Protein AF-A0A2J7ZFK3-F1 (afdb_monomer_lite)

Structure (mmCIF, N/CA/C/O backbone):
data_AF-A0A2J7ZFK3-F1
#
_entry.id   AF-A0A2J7ZFK3-F1
#
loop_
_atom_site.group_PDB
_atom_site.id
_atom_site.type_symbol
_atom_site.label_atom_id
_atom_site.label_alt_id
_atom_site.label_comp_id
_atom_site.label_asym_id
_atom_site.label_entity_id
_atom_site.label_seq_id
_atom_site.pdbx_PDB_ins_code
_atom_site.Cartn_x
_atom_site.Cartn_y
_atom_site.Cartn_z
_atom_site.occupancy
_atom_site.B_iso_or_equiv
_atom_site.auth_seq_id
_atom_site.auth_comp_id
_atom_site.auth_asym_id
_atom_site.auth_atom_id
_atom_site.pdbx_PDB_model_num
ATOM 1 N N . ALA A 1 1 ? 24.613 8.214 3.678 1.00 54.66 1 ALA A N 1
ATOM 2 C CA . ALA A 1 1 ? 24.018 8.006 2.341 1.00 54.66 1 ALA A CA 1
ATOM 3 C C . ALA A 1 1 ? 22.711 8.788 2.274 1.00 54.66 1 ALA A C 1
ATOM 5 O O . ALA A 1 1 ? 22.042 8.866 3.298 1.00 54.66 1 ALA A O 1
ATOM 6 N N . ALA A 1 2 ? 22.372 9.408 1.140 1.00 61.94 2 ALA A N 1
ATOM 7 C CA . ALA A 1 2 ? 21.058 10.037 0.980 1.00 61.94 2 ALA A CA 1
ATOM 8 C C . ALA A 1 2 ? 19.953 8.964 1.069 1.00 61.94 2 ALA A C 1
ATOM 10 O O . ALA A 1 2 ? 20.206 7.825 0.661 1.00 61.94 2 ALA A O 1
ATOM 11 N N . PRO A 1 3 ? 18.764 9.282 1.611 1.00 72.81 3 PRO A N 1
ATOM 12 C CA . PRO A 1 3 ? 17.659 8.335 1.620 1.00 72.81 3 PRO A CA 1
ATOM 13 C C . PRO A 1 3 ? 17.292 7.951 0.176 1.00 72.81 3 PRO A C 1
ATOM 15 O O . PRO A 1 3 ? 17.347 8.810 -0.711 1.00 72.81 3 PRO A O 1
ATOM 18 N N . PRO A 1 4 ? 16.939 6.680 -0.079 1.00 77.12 4 PRO A N 1
ATOM 19 C CA . PRO A 1 4 ? 16.502 6.247 -1.400 1.00 77.12 4 PRO A CA 1
ATOM 20 C C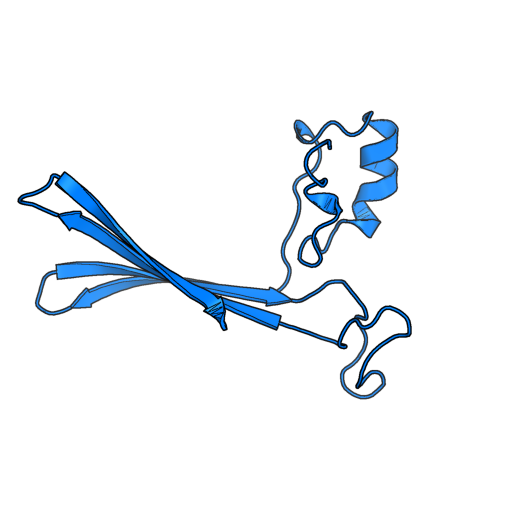 . PRO A 1 4 ? 15.275 7.049 -1.838 1.00 77.12 4 PRO A C 1
ATOM 22 O O . PRO A 1 4 ? 14.424 7.417 -1.022 1.00 77.12 4 PRO A O 1
ATOM 25 N N . SER A 1 5 ? 15.180 7.335 -3.135 1.00 85.31 5 SER A N 1
ATOM 26 C CA . SER A 1 5 ? 14.047 8.076 -3.677 1.00 85.31 5 SER A CA 1
ATOM 27 C C . SER A 1 5 ? 12.766 7.264 -3.507 1.00 85.31 5 SER A C 1
ATOM 29 O O . SER A 1 5 ? 12.756 6.051 -3.718 1.00 85.31 5 SER A O 1
ATOM 31 N N . LEU A 1 6 ? 11.635 7.929 -3.243 1.00 86.06 6 LEU A N 1
ATOM 32 C CA . LEU A 1 6 ? 10.312 7.285 -3.304 1.00 86.06 6 LEU A CA 1
ATOM 33 C C . LEU A 1 6 ? 10.079 6.591 -4.659 1.00 86.06 6 LEU A C 1
ATOM 35 O O . LEU A 1 6 ? 9.349 5.607 -4.754 1.00 86.06 6 LEU A O 1
ATOM 39 N N . TYR A 1 7 ? 10.727 7.081 -5.716 1.00 90.88 7 TYR A N 1
ATOM 40 C CA . TYR A 1 7 ? 10.643 6.522 -7.062 1.00 90.88 7 TYR A CA 1
ATOM 41 C C . TYR A 1 7 ? 11.560 5.316 -7.308 1.00 90.88 7 TYR A C 1
ATOM 43 O O . TYR A 1 7 ? 11.398 4.647 -8.332 1.00 90.88 7 TYR A O 1
ATOM 51 N N . ASP A 1 8 ? 12.460 4.999 -6.374 1.00 90.25 8 ASP A N 1
ATOM 52 C CA . ASP A 1 8 ? 13.282 3.785 -6.422 1.00 90.25 8 ASP A CA 1
ATOM 53 C C . ASP A 1 8 ? 12.493 2.561 -5.945 1.00 90.25 8 ASP A C 1
ATOM 55 O O . ASP A 1 8 ? 12.769 1.446 -6.387 1.00 90.25 8 ASP A O 1
ATOM 59 N N . SER A 1 9 ? 11.445 2.769 -5.136 1.00 92.19 9 SER A N 1
ATOM 60 C CA . SER A 1 9 ? 10.561 1.704 -4.656 1.00 92.19 9 SER A CA 1
ATOM 61 C C . SER A 1 9 ? 10.001 0.852 -5.798 1.00 92.19 9 SER A C 1
ATOM 63 O O . SER A 1 9 ? 9.567 1.346 -6.848 1.00 92.19 9 SER A O 1
ATOM 65 N N . MET A 1 10 ? 9.960 -0.460 -5.566 1.00 92.69 10 MET A N 1
ATOM 66 C CA . MET A 1 10 ? 9.341 -1.423 -6.473 1.00 92.69 10 MET A CA 1
ATOM 67 C C . MET A 1 10 ? 7.823 -1.257 -6.576 1.00 92.69 10 MET A C 1
ATOM 69 O O . MET A 1 10 ? 7.239 -1.701 -7.559 1.00 92.69 10 MET A O 1
ATOM 73 N N . PHE A 1 11 ? 7.186 -0.574 -5.622 1.00 94.94 11 PHE A N 1
ATOM 74 C CA . PHE A 1 11 ? 5.739 -0.349 -5.616 1.00 94.94 11 PHE A CA 1
ATOM 75 C C . PHE A 1 11 ? 5.314 0.971 -6.274 1.00 94.94 11 PHE A C 1
ATOM 77 O O . PHE A 1 11 ? 4.121 1.183 -6.481 1.00 94.94 11 PHE A O 1
ATOM 84 N N . THR A 1 12 ? 6.257 1.837 -6.668 1.00 95.44 12 THR A N 1
ATOM 85 C CA . THR A 1 12 ? 5.953 3.098 -7.368 1.00 95.44 12 THR A CA 1
ATOM 86 C C . THR A 1 12 ? 5.672 2.842 -8.848 1.00 95.44 12 THR A C 1
ATOM 88 O O . THR A 1 12 ? 6.530 2.993 -9.719 1.00 95.44 12 THR A O 1
ATOM 91 N N . TRP A 1 13 ? 4.449 2.420 -9.147 1.00 95.25 13 TRP A N 1
ATOM 92 C CA . TRP A 1 13 ? 4.005 1.956 -10.459 1.00 95.25 13 TRP A CA 1
ATOM 93 C C . TRP A 1 13 ? 4.244 2.978 -11.579 1.00 95.25 13 TRP A C 1
ATOM 95 O O . TRP A 1 13 ? 4.739 2.630 -12.651 1.00 95.25 13 TRP A O 1
ATOM 105 N N . ASN A 1 14 ? 3.983 4.260 -11.318 1.00 94.69 14 ASN A N 1
ATOM 106 C CA . ASN A 1 14 ? 4.164 5.335 -12.294 1.00 94.69 14 ASN A CA 1
ATOM 107 C C . ASN A 1 14 ? 5.616 5.847 -12.406 1.00 94.69 14 ASN A C 1
ATOM 109 O O . ASN A 1 14 ? 5.843 6.852 -13.082 1.00 94.69 14 ASN A O 1
ATOM 113 N N . ALA A 1 15 ? 6.608 5.185 -11.791 1.00 94.19 15 ALA A N 1
ATOM 114 C CA . ALA A 1 15 ? 7.995 5.659 -11.772 1.00 94.19 15 ALA A CA 1
ATOM 115 C C . ALA A 1 15 ? 8.599 5.859 -13.169 1.00 94.19 15 ALA A C 1
ATOM 117 O O . ALA A 1 15 ? 9.346 6.818 -13.372 1.00 94.19 15 ALA A O 1
ATOM 118 N N . PHE A 1 16 ? 8.274 4.995 -14.132 1.00 93.44 16 PHE A N 1
ATOM 119 C CA . PHE A 1 16 ? 8.726 5.156 -15.517 1.00 93.44 16 PHE A CA 1
ATOM 120 C C . PHE A 1 16 ? 8.009 6.323 -16.209 1.00 93.44 16 PHE A C 1
ATOM 122 O O . PHE A 1 16 ? 8.657 7.204 -16.767 1.00 93.44 16 PHE A O 1
ATOM 129 N N . LEU A 1 17 ? 6.677 6.370 -16.098 1.00 93.88 17 LEU A N 1
ATOM 130 C CA . LEU A 1 17 ? 5.832 7.363 -16.769 1.00 93.88 17 LEU A CA 1
ATOM 131 C C . LEU A 1 17 ? 6.148 8.795 -16.327 1.00 93.88 17 LEU A C 1
ATOM 133 O O . LEU A 1 17 ? 6.191 9.703 -17.150 1.00 93.88 17 LEU A O 1
ATOM 137 N N . THR A 1 18 ? 6.417 9.004 -15.037 1.00 94.44 18 THR A N 1
ATOM 138 C CA . THR A 1 18 ? 6.719 10.340 -14.509 1.00 94.44 18 THR A CA 1
ATOM 139 C C . THR A 1 18 ? 8.203 10.710 -14.608 1.00 94.44 18 THR A C 1
ATOM 141 O O . THR A 1 18 ? 8.568 11.820 -14.236 1.00 94.44 18 THR A O 1
ATOM 144 N N . ALA A 1 19 ? 9.082 9.850 -15.144 1.00 93.88 19 ALA A N 1
ATOM 145 C CA . ALA A 1 19 ? 10.522 10.127 -15.208 1.00 93.88 19 ALA A CA 1
ATOM 146 C C . ALA A 1 19 ? 10.902 11.386 -16.021 1.00 93.88 19 ALA A C 1
ATOM 148 O O . ALA A 1 19 ? 11.750 12.145 -15.545 1.00 93.88 19 ALA A O 1
ATOM 149 N N . PRO A 1 20 ? 10.317 11.668 -17.205 1.00 95.06 20 PRO A N 1
ATOM 150 C CA . PRO A 1 20 ? 10.596 12.912 -17.929 1.00 95.06 20 PRO A CA 1
ATOM 151 C C . PRO A 1 20 ? 10.147 14.150 -17.147 1.00 95.06 20 PRO A C 1
ATOM 153 O O . PRO A 1 20 ? 10.910 15.103 -17.022 1.00 95.06 20 PRO A O 1
ATOM 156 N N . LEU A 1 21 ? 8.951 14.095 -16.552 1.00 93.44 21 LEU A N 1
ATOM 157 C CA . LEU A 1 21 ? 8.391 15.183 -15.751 1.00 93.44 21 LEU A CA 1
ATOM 158 C C . LEU A 1 21 ? 9.239 15.461 -14.504 1.00 93.44 21 LEU A C 1
ATOM 160 O O . LEU A 1 21 ? 9.586 16.606 -14.237 1.00 93.44 21 LEU A O 1
ATOM 164 N N . ARG A 1 22 ? 9.652 14.417 -13.775 1.00 93.38 22 ARG A N 1
ATOM 165 C CA . ARG A 1 22 ? 10.542 14.564 -12.615 1.00 93.38 22 ARG A CA 1
ATOM 166 C C . ARG A 1 22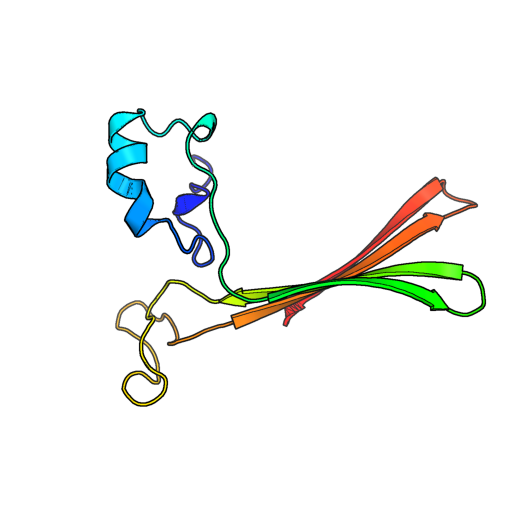 ? 11.874 15.197 -13.000 1.00 93.38 22 ARG A C 1
ATOM 168 O O . ARG A 1 22 ? 12.349 16.053 -12.267 1.00 93.38 22 ARG A O 1
ATOM 175 N N . ARG A 1 23 ? 12.461 14.817 -14.141 1.00 93.12 23 ARG A N 1
ATOM 176 C CA . ARG A 1 23 ? 13.701 15.440 -14.635 1.00 93.12 23 ARG A CA 1
ATOM 177 C C . ARG A 1 23 ? 13.500 16.919 -14.962 1.00 93.12 23 ARG A C 1
ATOM 179 O O . ARG A 1 23 ? 14.301 17.735 -14.524 1.00 93.12 23 ARG A O 1
ATOM 186 N N . ALA A 1 24 ? 12.420 17.261 -15.665 1.00 94.69 24 ALA A N 1
ATOM 187 C CA . ALA A 1 24 ? 12.101 18.646 -16.015 1.00 94.69 24 ALA A CA 1
ATOM 188 C C . ALA A 1 24 ? 11.849 19.533 -14.781 1.00 94.69 24 ALA A C 1
ATOM 190 O O . ALA A 1 24 ? 12.164 20.716 -14.796 1.00 94.69 24 ALA A O 1
ATOM 191 N N . LEU A 1 25 ? 11.321 18.954 -13.700 1.00 92.62 25 LEU A N 1
ATOM 192 C CA . LEU A 1 25 ? 10.999 19.655 -12.453 1.00 92.62 25 LEU A CA 1
ATOM 193 C C . LEU A 1 25 ? 12.104 19.556 -11.386 1.00 92.62 25 LEU A C 1
ATOM 195 O O . LEU A 1 25 ? 11.837 19.771 -10.202 1.00 92.62 25 LEU A O 1
ATOM 199 N N . GLY A 1 26 ? 13.331 19.184 -11.770 1.00 89.25 26 GLY A N 1
ATOM 200 C CA . GLY A 1 26 ? 14.476 19.110 -10.853 1.00 89.25 26 GLY A CA 1
ATOM 201 C C . GLY A 1 26 ? 14.323 18.073 -9.734 1.00 89.25 26 GLY A C 1
ATOM 202 O O . GLY A 1 26 ? 14.891 18.227 -8.660 1.00 89.25 26 GLY A O 1
ATOM 203 N N . GLY A 1 27 ? 13.510 17.038 -9.949 1.00 84.62 27 GLY A N 1
ATOM 204 C CA . GLY A 1 27 ? 13.227 16.002 -8.958 1.00 84.62 27 GLY A CA 1
ATOM 205 C C . GLY A 1 27 ? 12.298 16.445 -7.828 1.00 84.62 27 GLY A C 1
ATOM 206 O O . GLY A 1 27 ? 12.164 15.710 -6.853 1.00 84.62 27 GLY A O 1
ATOM 207 N N . ASN A 1 28 ? 11.643 17.607 -7.937 1.00 85.06 28 ASN A N 1
ATOM 208 C CA . ASN A 1 28 ? 10.773 18.119 -6.882 1.00 85.06 28 ASN A CA 1
ATOM 209 C C . ASN A 1 28 ? 9.545 17.199 -6.673 1.00 85.06 28 ASN A C 1
ATOM 211 O O . ASN A 1 28 ? 8.681 17.112 -7.556 1.00 85.06 28 ASN A O 1
ATOM 215 N N . PRO A 1 29 ? 9.420 16.534 -5.507 1.00 82.38 29 PRO A N 1
ATOM 216 C CA . PRO A 1 29 ? 8.354 15.565 -5.263 1.00 82.38 29 PRO A CA 1
ATOM 217 C C . PRO A 1 29 ? 6.971 16.218 -5.140 1.00 82.38 29 PRO A C 1
ATOM 219 O O . PRO A 1 29 ? 5.967 15.533 -5.291 1.00 82.38 29 PRO A O 1
ATOM 222 N N . ARG A 1 30 ? 6.883 17.542 -4.940 1.00 88.31 30 ARG A N 1
ATOM 223 C CA . ARG A 1 30 ? 5.609 18.271 -4.808 1.00 88.31 30 ARG A CA 1
ATOM 224 C C . ARG A 1 30 ? 4.704 18.136 -6.034 1.00 88.31 30 ARG A C 1
ATOM 226 O O . ARG A 1 30 ? 3.488 18.225 -5.911 1.00 88.31 30 ARG A O 1
ATOM 233 N N . TRP A 1 31 ? 5.298 17.936 -7.206 1.00 89.56 31 TRP A N 1
ATOM 234 C CA . TRP A 1 31 ? 4.585 17.901 -8.484 1.00 89.56 31 TRP A CA 1
ATOM 235 C C . TRP A 1 31 ? 4.308 16.494 -9.000 1.00 89.56 31 TR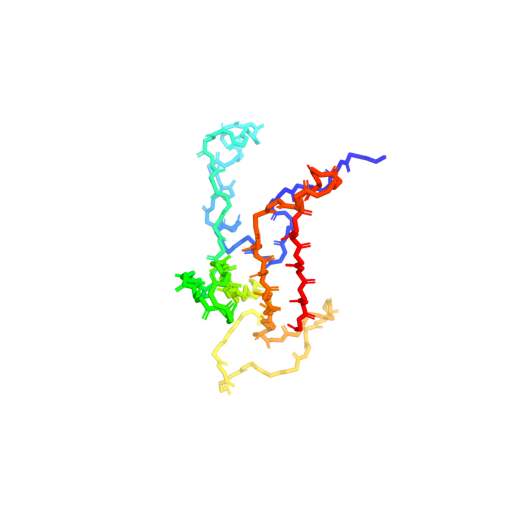P A C 1
ATOM 237 O O . TRP A 1 31 ? 3.655 16.331 -10.028 1.00 89.56 31 TRP A O 1
ATOM 247 N N . THR A 1 32 ? 4.836 15.468 -8.333 1.00 91.44 32 THR A N 1
ATOM 248 C CA . THR A 1 32 ? 4.702 14.088 -8.793 1.00 91.44 32 THR A CA 1
ATOM 249 C C . THR A 1 32 ? 4.346 13.193 -7.619 1.00 91.44 32 THR A C 1
ATOM 251 O O . THR A 1 32 ? 5.123 13.046 -6.678 1.00 91.44 32 THR A O 1
ATOM 254 N N . VAL A 1 33 ? 3.176 12.563 -7.692 1.00 93.44 33 VAL A N 1
ATOM 255 C CA . VAL A 1 33 ? 2.698 11.640 -6.660 1.00 93.44 33 VAL A CA 1
ATOM 256 C C . VAL A 1 33 ? 3.065 10.206 -7.061 1.00 93.44 33 VAL A C 1
ATOM 258 O O . VAL A 1 33 ? 2.692 9.783 -8.163 1.00 93.44 33 VAL A O 1
ATOM 261 N N . PRO A 1 34 ? 3.793 9.446 -6.221 1.00 93.88 34 PRO A N 1
ATOM 262 C CA . PRO A 1 34 ? 4.035 8.032 -6.471 1.00 93.88 34 PRO A CA 1
ATOM 263 C C . PRO A 1 34 ? 2.717 7.262 -6.355 1.00 93.88 34 PRO A C 1
ATOM 265 O O . PRO A 1 34 ? 1.996 7.390 -5.369 1.00 93.88 34 PRO A O 1
ATOM 268 N N . LEU A 1 35 ? 2.394 6.470 -7.375 1.00 95.38 35 LEU A N 1
ATOM 269 C CA . LEU A 1 35 ? 1.177 5.660 -7.400 1.00 95.38 35 LEU A CA 1
ATOM 270 C C . LEU A 1 35 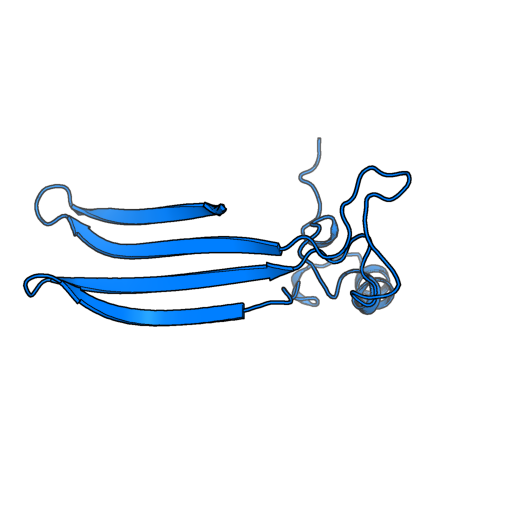? 1.507 4.197 -7.141 1.00 95.38 35 LEU A C 1
ATOM 272 O O . LEU A 1 35 ? 2.458 3.667 -7.711 1.00 95.38 35 LEU A O 1
ATOM 276 N N . VAL A 1 36 ? 0.675 3.544 -6.339 1.00 95.62 36 VAL A N 1
ATOM 277 C CA . VAL A 1 36 ? 0.707 2.099 -6.117 1.00 95.62 36 VAL A CA 1
ATOM 278 C C . VAL A 1 36 ? -0.353 1.448 -6.995 1.00 95.62 36 VAL A C 1
ATOM 280 O O . VAL A 1 36 ? -1.476 1.936 -7.091 1.00 95.62 36 VAL A O 1
ATOM 283 N N . HIS A 1 37 ? -0.004 0.331 -7.628 1.00 94.88 37 HIS A N 1
ATOM 284 C CA . HIS A 1 37 ? -0.957 -0.507 -8.350 1.00 94.88 37 HIS A CA 1
ATOM 285 C C . HIS A 1 37 ? -1.257 -1.762 -7.532 1.00 94.88 37 HIS A C 1
ATOM 287 O O . HIS A 1 37 ? -0.332 -2.433 -7.082 1.00 94.88 37 HIS A O 1
ATOM 293 N N . GLY A 1 38 ? -2.534 -2.095 -7.364 1.00 95.06 38 GLY A N 1
ATOM 294 C CA . GLY A 1 38 ? -2.967 -3.277 -6.630 1.00 95.06 38 GLY A CA 1
ATOM 295 C C . GLY A 1 38 ? -4.373 -3.089 -6.078 1.00 95.06 38 GLY A C 1
ATOM 296 O O . GLY A 1 38 ? -5.292 -2.831 -6.851 1.00 95.06 38 GLY A O 1
ATOM 297 N N . PHE A 1 39 ? -4.537 -3.217 -4.766 1.00 97.44 39 PHE A N 1
ATOM 298 C CA . PHE A 1 39 ? -5.829 -3.159 -4.089 1.00 97.44 39 PHE A CA 1
ATOM 299 C C . PHE A 1 39 ? -5.760 -2.290 -2.833 1.00 97.44 39 PHE A C 1
ATOM 301 O O . PHE A 1 39 ? -4.727 -2.232 -2.166 1.00 97.44 39 PHE A O 1
ATOM 308 N N . TRP A 1 40 ? -6.872 -1.639 -2.507 1.00 97.88 40 TRP A N 1
ATOM 309 C CA . TRP A 1 40 ? -7.069 -0.947 -1.243 1.00 97.88 40 TRP A CA 1
ATOM 310 C C . TRP A 1 40 ? -8.535 -1.057 -0.846 1.00 97.88 40 TRP A C 1
ATOM 312 O O . TRP A 1 40 ? -9.422 -0.741 -1.639 1.00 97.88 40 TRP A O 1
ATOM 322 N N . GLU A 1 41 ? -8.777 -1.463 0.392 1.00 98.25 41 GLU A N 1
ATOM 323 C CA . GLU A 1 41 ? -10.093 -1.387 1.003 1.0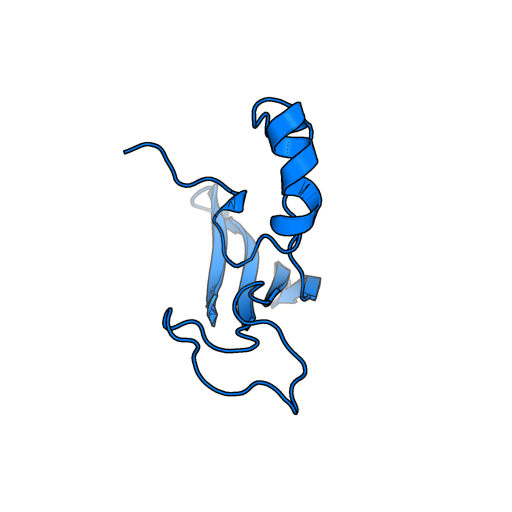0 98.25 41 GLU A CA 1
ATOM 324 C C . GLU A 1 41 ? -9.955 -1.129 2.496 1.00 98.25 41 GLU A C 1
ATOM 326 O O . GLU A 1 41 ? -9.071 -1.665 3.162 1.00 98.25 41 GLU A O 1
ATOM 331 N N . GLN A 1 42 ? -10.865 -0.320 3.025 1.00 98.25 42 GLN A N 1
ATOM 332 C CA . GLN A 1 42 ? -10.959 -0.050 4.446 1.00 98.25 42 GLN A CA 1
ATOM 333 C C . GLN A 1 42 ? -12.396 -0.257 4.910 1.00 98.25 42 GLN A C 1
ATOM 335 O O . GLN A 1 42 ? -13.342 0.267 4.318 1.00 98.25 42 GLN A O 1
ATOM 340 N N . ARG A 1 43 ? -12.565 -1.016 5.991 1.00 98.12 43 ARG A N 1
ATOM 341 C CA . ARG A 1 43 ? -13.867 -1.316 6.585 1.00 98.12 43 ARG A CA 1
ATOM 342 C C . ARG A 1 43 ? -13.848 -1.042 8.074 1.00 98.12 43 ARG A C 1
ATOM 344 O O . ARG A 1 43 ? -12.942 -1.456 8.792 1.00 98.12 43 ARG A O 1
ATOM 351 N N . ARG A 1 44 ? -14.894 -0.365 8.544 1.00 97.44 44 ARG A N 1
ATOM 352 C CA . ARG A 1 44 ? -15.150 -0.202 9.972 1.00 97.44 44 ARG A CA 1
ATOM 353 C C . ARG A 1 44 ? -15.929 -1.410 10.470 1.00 97.44 44 ARG A C 1
ATOM 355 O O . ARG A 1 44 ? -16.971 -1.747 9.913 1.00 97.44 44 ARG A O 1
ATOM 362 N N . LEU A 1 45 ? -15.419 -2.039 11.514 1.00 95.88 45 LEU A N 1
ATOM 363 C CA . LEU A 1 45 ? -15.983 -3.220 12.146 1.00 95.88 45 LEU A CA 1
ATOM 364 C C . LEU A 1 45 ? -16.256 -2.916 13.622 1.00 95.88 45 LEU A C 1
ATOM 366 O O . LEU A 1 45 ? -15.728 -1.957 14.184 1.00 95.88 45 LEU A O 1
ATOM 370 N N . SER A 1 46 ? -17.087 -3.738 14.252 1.00 95.00 46 SER A N 1
ATOM 371 C CA . SER A 1 46 ? -17.285 -3.727 15.700 1.00 95.00 46 SER A CA 1
ATOM 372 C C . SER A 1 46 ? -17.066 -5.137 16.220 1.00 95.00 46 SER A C 1
ATOM 374 O O . SER A 1 46 ? -17.781 -6.056 15.824 1.00 95.00 46 SER A O 1
ATOM 376 N N . ILE A 1 47 ? -16.064 -5.315 17.078 1.00 92.56 47 ILE A N 1
ATOM 377 C CA . ILE A 1 47 ? -15.745 -6.602 17.697 1.00 92.56 47 ILE A CA 1
ATOM 378 C C . ILE A 1 47 ? -16.010 -6.461 19.195 1.00 92.56 47 ILE A C 1
ATOM 380 O O . ILE A 1 47 ? -15.415 -5.615 19.857 1.00 92.56 47 ILE A O 1
ATOM 384 N N . TYR A 1 48 ? -16.948 -7.250 19.727 1.00 92.62 48 TYR A N 1
ATOM 385 C CA . TYR A 1 48 ? -17.396 -7.165 21.128 1.00 92.62 48 TYR A CA 1
ATOM 386 C C . TYR A 1 48 ? -17.799 -5.741 21.564 1.00 92.62 48 TYR A C 1
ATOM 388 O O . TYR A 1 48 ? -17.462 -5.287 22.656 1.00 92.62 48 TYR A O 1
ATOM 396 N N . GLY A 1 49 ? -18.481 -5.005 20.679 1.00 90.88 49 GLY A N 1
ATOM 397 C CA . GLY A 1 49 ? -18.912 -3.625 20.930 1.00 90.88 49 GLY A CA 1
ATOM 398 C C . GLY A 1 49 ? -17.798 -2.576 20.831 1.00 90.88 49 GLY A C 1
ATOM 399 O O . GLY A 1 49 ? -18.066 -1.392 21.023 1.00 90.88 49 GLY A O 1
ATOM 400 N N . ARG A 1 50 ? -16.560 -2.976 20.513 1.00 90.44 50 ARG A N 1
ATOM 401 C CA . ARG A 1 50 ? -15.435 -2.060 20.301 1.00 90.44 50 ARG A CA 1
ATOM 402 C C . ARG A 1 50 ? -15.277 -1.771 18.807 1.00 90.44 50 ARG A C 1
ATOM 404 O O . ARG A 1 50 ? -15.061 -2.712 18.040 1.00 90.44 50 ARG A O 1
ATOM 411 N N . PRO A 1 51 ? -15.379 -0.502 18.375 1.00 93.94 51 PRO A N 1
ATOM 412 C CA . PRO A 1 51 ? -15.163 -0.152 16.982 1.00 93.94 51 PRO A CA 1
ATOM 413 C C . PRO A 1 51 ? -13.682 -0.297 16.626 1.00 93.94 51 PRO A C 1
ATOM 415 O O . PRO A 1 51 ? -12.816 0.126 17.387 1.00 93.94 51 PRO A O 1
ATOM 418 N N . LEU A 1 52 ? -13.406 -0.838 15.446 1.00 96.56 52 LEU A N 1
ATOM 419 C CA . LEU A 1 52 ? -12.081 -0.829 14.840 1.00 96.56 52 LEU A CA 1
ATOM 420 C C . LEU A 1 52 ? -12.182 -0.579 13.340 1.00 96.56 52 LEU A C 1
ATOM 422 O O . LEU A 1 52 ? -13.237 -0.757 12.729 1.00 96.56 52 LEU A O 1
ATOM 426 N N . THR A 1 53 ? -11.069 -0.190 12.747 1.00 98.25 53 THR A N 1
ATOM 427 C CA . THR A 1 53 ? -10.903 -0.025 11.311 1.00 98.25 53 THR A CA 1
ATOM 428 C C . THR A 1 53 ? -9.907 -1.066 10.824 1.00 98.25 53 THR A C 1
ATOM 430 O O . THR A 1 53 ? -8.771 -1.104 11.288 1.00 98.25 53 THR A O 1
ATOM 433 N N . LEU A 1 54 ? -10.345 -1.913 9.897 1.00 98.00 54 LEU A N 1
ATOM 434 C CA . LEU A 1 54 ? -9.500 -2.863 9.188 1.00 98.00 54 LEU A CA 1
ATOM 435 C C . LEU A 1 54 ? -9.201 -2.301 7.799 1.00 98.00 54 LEU A C 1
ATOM 437 O O . LEU A 1 54 ? -10.132 -2.017 7.043 1.00 98.00 54 LEU A O 1
ATOM 441 N N . THR A 1 55 ? -7.925 -2.180 7.457 1.00 98.56 55 THR A N 1
ATOM 442 C CA . THR A 1 55 ? -7.467 -1.760 6.131 1.00 98.56 55 THR A CA 1
ATOM 443 C C . THR A 1 55 ? -6.669 -2.888 5.499 1.00 98.56 55 THR A C 1
ATOM 445 O O . THR A 1 55 ? -5.723 -3.390 6.100 1.00 98.56 55 THR A O 1
ATOM 448 N N . LEU A 1 56 ? -7.041 -3.277 4.283 1.00 98.38 56 LEU A N 1
ATOM 449 C CA . LEU A 1 56 ? -6.307 -4.232 3.466 1.00 98.38 56 LEU A CA 1
ATOM 450 C C . LEU A 1 56 ? -5.696 -3.498 2.274 1.00 98.38 56 LEU A C 1
ATOM 452 O O . LEU A 1 56 ? -6.402 -2.854 1.497 1.00 98.38 56 LEU A O 1
ATOM 456 N N . ILE A 1 57 ? -4.382 -3.613 2.120 1.00 98.50 57 ILE A N 1
ATOM 457 C CA . ILE A 1 57 ? -3.621 -3.027 1.020 1.00 98.50 57 ILE A CA 1
ATOM 458 C C . ILE A 1 57 ? -2.920 -4.163 0.286 1.00 98.50 57 ILE A C 1
ATOM 460 O O . ILE A 1 57 ? -2.238 -4.964 0.910 1.00 98.50 57 ILE A O 1
ATOM 464 N N . ALA A 1 58 ? -3.041 -4.230 -1.036 1.00 97.88 58 ALA A N 1
ATOM 465 C CA . ALA A 1 58 ? -2.191 -5.086 -1.857 1.00 97.88 58 ALA A CA 1
ATOM 466 C C . ALA A 1 58 ? -1.387 -4.216 -2.821 1.00 97.88 58 ALA A C 1
ATOM 468 O O . ALA A 1 58 ? -1.953 -3.383 -3.531 1.00 97.88 58 ALA A O 1
ATOM 469 N N . ARG A 1 59 ? -0.071 -4.408 -2.868 1.00 96.69 59 ARG A N 1
ATOM 470 C CA . ARG A 1 59 ? 0.861 -3.632 -3.689 1.00 96.69 59 ARG A CA 1
ATOM 471 C C . ARG A 1 59 ? 1.564 -4.560 -4.659 1.00 96.69 59 ARG A C 1
ATOM 473 O O . ARG A 1 59 ? 2.310 -5.447 -4.262 1.00 96.69 59 ARG A O 1
ATOM 480 N N . ARG A 1 60 ? 1.345 -4.353 -5.952 1.00 94.75 60 ARG A N 1
ATOM 481 C CA . ARG A 1 60 ? 2.010 -5.111 -7.007 1.00 94.75 60 ARG A CA 1
ATOM 482 C C . ARG A 1 60 ? 3.330 -4.452 -7.382 1.00 94.75 60 ARG A C 1
ATOM 484 O O . ARG A 1 60 ? 3.378 -3.262 -7.693 1.00 94.75 60 ARG A O 1
ATOM 491 N N . SER A 1 61 ? 4.384 -5.255 -7.436 1.00 93.38 61 SER A N 1
ATOM 492 C CA . SER A 1 61 ? 5.692 -4.845 -7.937 1.00 93.38 61 SER A CA 1
ATOM 493 C C . SER A 1 61 ? 5.613 -4.356 -9.388 1.00 93.38 61 SER A C 1
ATOM 495 O O . SER A 1 61 ? 5.013 -4.997 -10.258 1.00 93.38 61 SER A O 1
ATOM 497 N N . ARG A 1 62 ? 6.263 -3.224 -9.674 1.00 90.50 62 ARG A N 1
ATOM 498 C CA . ARG A 1 62 ? 6.503 -2.715 -11.034 1.00 90.50 62 ARG A CA 1
ATOM 499 C C . ARG A 1 62 ? 7.634 -3.463 -11.736 1.00 90.50 62 ARG A C 1
ATOM 501 O O . ARG A 1 62 ? 7.750 -3.396 -12.961 1.00 90.50 62 ARG A O 1
ATOM 508 N N . HIS A 1 63 ? 8.509 -4.118 -10.973 1.00 88.19 63 HIS A N 1
ATOM 509 C CA . HIS A 1 63 ? 9.634 -4.848 -11.533 1.00 88.19 63 HIS A CA 1
ATOM 510 C C . HIS A 1 63 ? 9.172 -6.150 -12.167 1.00 88.19 63 HIS A C 1
ATOM 512 O O . HIS A 1 63 ? 8.205 -6.772 -11.740 1.00 88.19 63 HIS A O 1
ATOM 518 N N . PHE A 1 64 ? 9.876 -6.527 -13.233 1.00 80.44 64 PHE A N 1
ATOM 519 C CA . PHE A 1 64 ? 9.646 -7.750 -13.993 1.00 80.44 64 PHE A CA 1
ATOM 520 C C . PHE A 1 64 ? 8.168 -8.027 -14.339 1.00 80.44 64 PHE A C 1
ATOM 522 O O . PHE A 1 64 ? 7.741 -9.170 -14.494 1.00 80.44 64 PHE A O 1
ATOM 529 N N . ALA A 1 65 ? 7.390 -6.955 -14.533 1.00 73.50 65 ALA A N 1
ATOM 530 C CA . ALA A 1 65 ? 5.997 -7.039 -14.934 1.00 73.50 65 ALA A CA 1
ATOM 531 C C . ALA A 1 65 ? 5.859 -7.684 -16.327 1.00 73.50 65 ALA A C 1
ATOM 533 O O . ALA A 1 65 ? 6.692 -7.506 -17.230 1.00 73.50 65 ALA A O 1
ATOM 534 N N . GLY A 1 66 ? 4.791 -8.458 -16.502 1.00 69.38 66 GLY A N 1
ATOM 535 C CA . GLY A 1 66 ? 4.421 -9.094 -17.761 1.00 69.38 66 GLY A CA 1
ATOM 536 C C . GLY A 1 66 ? 3.181 -9.963 -17.600 1.00 69.38 66 GLY A C 1
ATOM 537 O O . GLY A 1 66 ? 2.697 -10.189 -16.490 1.00 69.38 66 GLY A O 1
ATOM 538 N N . THR A 1 67 ? 2.635 -10.442 -18.714 1.00 64.81 67 THR A N 1
ATOM 539 C CA . THR A 1 67 ? 1.436 -11.281 -18.671 1.00 64.81 67 THR A CA 1
ATOM 540 C C . THR A 1 67 ? 1.740 -12.619 -17.992 1.00 64.81 67 THR A C 1
ATOM 542 O O . THR A 1 67 ? 2.782 -13.232 -18.232 1.00 64.81 67 THR A O 1
ATOM 545 N N . ARG A 1 68 ? 0.806 -13.086 -17.150 1.00 58.47 68 ARG A N 1
ATOM 546 C CA . ARG A 1 68 ? 0.915 -14.310 -16.326 1.00 58.47 68 ARG A CA 1
ATOM 547 C C . ARG A 1 68 ? 1.313 -15.562 -17.122 1.00 58.47 68 ARG A C 1
ATOM 549 O O . ARG A 1 68 ? 1.912 -16.481 -16.568 1.00 58.47 68 ARG A O 1
ATOM 556 N N . PHE A 1 69 ? 0.974 -15.592 -18.411 1.00 56.47 69 PHE A N 1
ATOM 557 C CA . PHE A 1 69 ? 1.265 -16.706 -19.314 1.00 56.47 69 PHE A CA 1
ATOM 558 C C . PHE A 1 69 ? 2.621 -16.597 -20.029 1.00 56.47 69 PHE A C 1
ATOM 560 O O . PHE A 1 69 ? 3.125 -17.615 -20.481 1.00 56.47 69 PHE A O 1
ATOM 567 N N . ARG A 1 70 ? 3.234 -15.404 -20.115 1.00 60.03 70 ARG A N 1
ATOM 568 C CA . ARG A 1 70 ? 4.532 -15.196 -20.797 1.00 60.03 70 ARG A CA 1
ATOM 569 C C . ARG A 1 70 ? 5.704 -14.936 -19.854 1.00 60.03 70 ARG A C 1
ATOM 571 O O . ARG A 1 70 ? 6.841 -15.077 -20.285 1.00 60.03 70 ARG A O 1
ATOM 578 N N . LYS A 1 71 ? 5.459 -14.541 -18.601 1.00 64.81 71 LYS A N 1
ATOM 579 C CA . LYS A 1 71 ? 6.519 -14.297 -17.613 1.00 64.81 71 LYS A CA 1
ATOM 580 C C . LYS A 1 71 ? 6.236 -15.017 -16.299 1.00 64.81 71 LYS A C 1
ATOM 582 O O . LYS A 1 71 ? 5.303 -14.662 -15.579 1.00 64.81 71 LYS A O 1
ATOM 587 N N . ARG A 1 72 ? 7.077 -16.007 -16.002 1.00 70.44 72 ARG A N 1
ATOM 588 C CA . ARG A 1 72 ? 7.214 -16.688 -14.708 1.00 70.44 72 ARG A CA 1
ATOM 589 C C .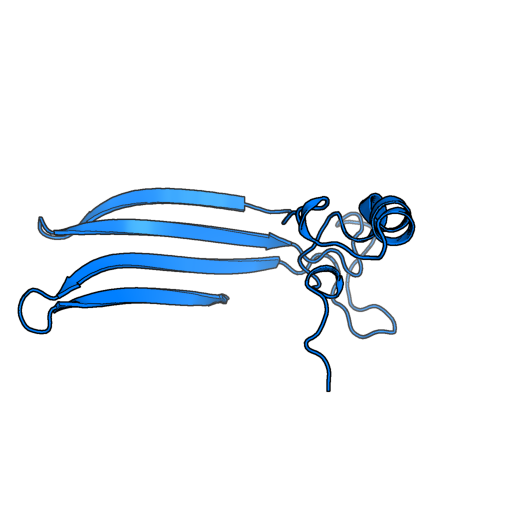 ARG A 1 72 ? 8.698 -16.708 -14.336 1.00 70.44 72 ARG A C 1
ATOM 591 O O . ARG A 1 72 ? 9.539 -16.654 -15.228 1.00 70.44 72 ARG A O 1
ATOM 598 N N . GLY A 1 73 ? 9.000 -16.810 -13.045 1.00 79.06 73 GLY A N 1
ATOM 599 C CA . GLY A 1 73 ? 10.373 -16.901 -12.544 1.00 79.06 73 GLY A CA 1
ATOM 600 C C . GLY A 1 73 ? 11.008 -15.547 -12.225 1.00 79.06 73 GLY A C 1
ATOM 601 O O . GLY A 1 73 ? 10.308 -14.565 -11.961 1.00 79.06 73 GLY A O 1
ATOM 602 N N . LEU A 1 74 ? 12.338 -15.535 -12.217 1.00 83.19 74 LEU A N 1
ATOM 603 C CA . LEU A 1 74 ? 13.193 -14.398 -11.881 1.00 83.19 74 LEU A CA 1
ATOM 604 C C . LEU A 1 74 ? 13.760 -13.762 -13.157 1.00 83.19 74 LEU A C 1
ATOM 606 O O . LEU A 1 74 ? 13.930 -14.447 -14.165 1.00 83.19 74 LEU A O 1
ATOM 610 N N . ASN A 1 75 ? 14.074 -12.468 -13.110 1.00 83.44 75 ASN A N 1
ATOM 611 C CA . ASN A 1 75 ? 14.981 -11.856 -14.085 1.00 83.44 75 ASN A CA 1
ATOM 612 C C . ASN A 1 75 ? 16.442 -11.933 -13.617 1.00 83.44 75 ASN A C 1
ATOM 614 O O . ASN A 1 75 ? 16.709 -12.296 -12.474 1.00 83.44 75 ASN A O 1
ATOM 618 N N . ASP A 1 76 ? 17.374 -11.499 -14.466 1.00 86.81 76 ASP A N 1
ATOM 619 C CA . ASP A 1 76 ? 18.816 -11.467 -14.157 1.00 86.81 76 ASP A CA 1
ATOM 620 C C . ASP A 1 76 ? 19.162 -10.591 -12.936 1.00 86.81 76 ASP A C 1
ATOM 622 O O . ASP A 1 76 ? 20.213 -10.741 -12.325 1.00 86.81 76 ASP A O 1
ATOM 626 N N . GLY A 1 77 ? 18.256 -9.686 -12.548 1.00 84.25 77 GLY A N 1
ATOM 627 C CA . GLY A 1 77 ? 18.350 -8.867 -11.337 1.00 84.25 77 GLY A CA 1
ATOM 628 C C . GLY A 1 77 ? 17.684 -9.482 -10.099 1.00 84.25 77 GLY A C 1
ATOM 629 O O . GLY A 1 77 ? 17.459 -8.765 -9.124 1.00 84.25 77 GLY A O 1
ATOM 630 N N . GLY A 1 78 ? 17.294 -10.760 -10.145 1.00 85.19 78 GLY A N 1
ATOM 631 C CA . GLY A 1 78 ? 16.672 -11.481 -9.031 1.00 85.19 78 GLY A CA 1
ATOM 632 C C . GLY A 1 78 ? 15.256 -11.017 -8.668 1.00 85.19 78 GLY A C 1
ATOM 633 O O . GLY A 1 78 ? 14.789 -11.283 -7.565 1.00 85.19 78 GLY A O 1
ATOM 634 N N . LYS A 1 79 ? 14.557 -10.300 -9.556 1.00 84.38 79 LYS A N 1
ATOM 635 C CA . LYS A 1 79 ? 13.184 -9.821 -9.322 1.00 84.38 79 LYS A CA 1
ATOM 636 C C . LYS A 1 79 ? 12.166 -10.827 -9.840 1.00 84.38 79 LYS A C 1
ATOM 638 O O . LYS A 1 79 ? 12.207 -11.199 -11.013 1.00 84.38 79 LYS A O 1
ATOM 643 N N . VAL A 1 80 ? 11.243 -11.233 -8.969 1.00 86.06 80 VAL A N 1
ATOM 644 C CA . VAL A 1 80 ? 10.171 -12.182 -9.290 1.00 86.06 80 VAL A CA 1
ATOM 645 C C . VAL A 1 80 ? 9.109 -11.507 -10.153 1.00 86.06 80 VAL A C 1
ATOM 647 O O . VAL A 1 80 ? 8.736 -10.351 -9.944 1.00 86.06 80 VAL A O 1
ATOM 650 N N . ALA A 1 81 ? 8.602 -12.236 -11.144 1.00 83.81 81 ALA A N 1
ATOM 651 C CA . ALA A 1 81 ? 7.524 -11.747 -11.989 1.00 83.81 81 ALA A CA 1
ATOM 652 C C . ALA A 1 81 ? 6.230 -11.632 -11.177 1.00 83.81 81 ALA A C 1
ATOM 654 O O . ALA A 1 81 ? 5.778 -12.611 -10.590 1.00 83.81 81 ALA A O 1
ATOM 655 N N . ASN A 1 82 ? 5.573 -10.472 -11.251 1.00 83.19 82 ASN A N 1
ATOM 656 C CA . ASN A 1 82 ? 4.238 -10.250 -10.678 1.00 83.19 82 ASN A CA 1
ATOM 657 C C . ASN A 1 82 ? 4.146 -10.460 -9.158 1.00 83.19 82 ASN A C 1
ATOM 659 O O . ASN A 1 82 ? 3.098 -10.871 -8.666 1.00 83.19 82 ASN A O 1
ATOM 663 N N . GLU A 1 83 ? 5.219 -10.153 -8.436 1.00 90.56 83 GLU A N 1
ATOM 664 C CA . GLU A 1 83 ? 5.223 -10.100 -6.975 1.00 90.56 83 GLU A CA 1
ATOM 665 C C . GLU A 1 83 ? 4.156 -9.124 -6.453 1.00 90.56 83 GLU A C 1
ATOM 667 O O . GLU A 1 83 ? 3.977 -8.026 -6.998 1.00 90.56 83 GLU A O 1
ATOM 672 N N . VAL A 1 84 ? 3.438 -9.547 -5.414 1.00 93.50 84 VAL A N 1
ATOM 673 C CA . VAL A 1 84 ? 2.431 -8.755 -4.706 1.00 93.50 84 VAL A CA 1
ATOM 674 C C . VAL A 1 84 ? 2.716 -8.881 -3.220 1.00 93.50 84 VAL A C 1
ATOM 676 O O . VAL A 1 84 ? 2.835 -9.995 -2.728 1.00 93.50 84 VAL A O 1
ATOM 679 N N . GLU A 1 85 ? 2.790 -7.744 -2.542 1.00 96.81 85 GLU A N 1
ATOM 680 C CA . GLU A 1 85 ? 2.836 -7.652 -1.086 1.00 96.81 85 GLU A CA 1
ATOM 681 C C . GLU A 1 85 ? 1.443 -7.284 -0.580 1.00 96.81 85 GLU A C 1
ATOM 683 O O . GLU A 1 85 ? 0.795 -6.384 -1.126 1.00 96.81 85 GLU A O 1
ATOM 688 N N . THR A 1 86 ? 0.975 -7.973 0.449 1.00 97.44 86 THR A N 1
ATOM 689 C CA . THR A 1 86 ? -0.301 -7.701 1.107 1.00 97.44 86 THR A CA 1
ATOM 690 C C . THR A 1 86 ? -0.058 -7.207 2.521 1.00 97.44 86 THR A C 1
ATOM 692 O O . THR A 1 86 ? 0.724 -7.786 3.261 1.00 97.44 86 THR A O 1
ATOM 695 N N . GLU A 1 87 ? -0.715 -6.121 2.906 1.00 98.38 87 GLU A N 1
ATOM 696 C CA . GLU A 1 87 ? -0.628 -5.543 4.239 1.00 98.38 87 GLU A CA 1
ATOM 697 C C . GLU A 1 87 ? -2.020 -5.411 4.838 1.00 98.38 87 GLU A C 1
ATOM 699 O O . GLU A 1 87 ? -2.919 -4.804 4.249 1.00 98.38 87 GLU A O 1
ATOM 704 N N . GLN A 1 88 ? -2.175 -5.959 6.035 1.00 98.38 88 GLN A N 1
ATOM 705 C CA . GLN A 1 88 ? -3.352 -5.800 6.862 1.00 98.38 88 GLN A CA 1
ATOM 706 C C . GLN A 1 88 ? -3.029 -4.846 8.009 1.00 98.38 88 GLN A C 1
ATOM 708 O O . GLN A 1 88 ? -2.187 -5.154 8.848 1.00 98.38 88 GLN A O 1
ATOM 713 N N . VAL A 1 89 ? -3.743 -3.724 8.077 1.00 98.44 89 VAL A N 1
ATOM 714 C CA . VAL A 1 89 ? -3.628 -2.733 9.151 1.00 98.44 89 VAL A CA 1
ATOM 715 C C . VAL A 1 89 ? -4.893 -2.750 10.001 1.00 98.44 89 VAL A C 1
ATOM 717 O O . VAL A 1 89 ? -6.004 -2.737 9.469 1.00 98.44 89 VAL A O 1
ATOM 720 N N . VAL A 1 90 ? -4.736 -2.767 11.323 1.00 97.88 90 VAL A N 1
ATOM 721 C CA . VAL A 1 90 ? -5.840 -2.657 12.284 1.00 97.88 90 VAL A CA 1
ATOM 722 C C . VAL A 1 90 ? -5.634 -1.416 13.135 1.00 97.88 90 VAL A C 1
ATOM 724 O O . VAL A 1 90 ? -4.640 -1.320 13.846 1.00 97.88 90 VAL A O 1
ATOM 727 N N . ASP A 1 91 ? -6.596 -0.500 13.094 1.00 97.38 91 ASP A N 1
ATOM 728 C CA . ASP A 1 91 ? -6.676 0.669 13.972 1.00 97.38 91 ASP A CA 1
ATOM 729 C C . ASP A 1 91 ? -7.866 0.505 14.928 1.00 97.38 91 ASP A C 1
ATOM 731 O O . ASP A 1 91 ? -9.027 0.493 14.510 1.00 97.38 91 ASP A O 1
ATOM 735 N N . ALA A 1 92 ? -7.573 0.351 16.218 1.00 95.75 92 ALA A N 1
ATOM 736 C CA . ALA A 1 92 ? -8.556 0.206 17.290 1.00 95.75 92 ALA A CA 1
ATOM 737 C C . ALA A 1 92 ? -8.679 1.473 18.163 1.00 95.75 92 ALA A C 1
ATOM 739 O O . ALA A 1 92 ? -9.173 1.408 19.293 1.00 95.75 92 ALA A O 1
ATOM 740 N N . GLY A 1 93 ? -8.244 2.630 17.656 1.00 93.75 93 GLY A N 1
ATOM 741 C CA . GLY A 1 93 ? -8.276 3.903 18.365 1.00 93.75 93 GLY A CA 1
ATOM 742 C C . GLY A 1 93 ? -7.173 4.004 19.414 1.00 93.75 93 GLY A C 1
ATOM 743 O O . GLY A 1 93 ? -6.005 3.753 19.133 1.00 93.75 93 GLY A O 1
ATOM 744 N N . THR A 1 94 ? -7.534 4.392 20.633 1.00 94.38 94 THR A N 1
ATOM 745 C CA . THR A 1 94 ? -6.575 4.686 21.703 1.00 94.38 94 THR A CA 1
ATOM 746 C C . THR A 1 94 ? -6.900 3.870 22.945 1.00 94.38 94 THR A C 1
ATOM 748 O O . THR A 1 94 ? -8.060 3.777 23.352 1.00 94.38 94 THR A O 1
ATOM 751 N N . ASP A 1 95 ? -5.875 3.314 23.587 1.00 92.62 95 ASP A N 1
ATOM 752 C CA . ASP A 1 95 ? -6.020 2.651 24.876 1.00 92.62 95 ASP A CA 1
ATOM 753 C C . ASP A 1 95 ? -6.492 3.650 25.946 1.00 92.62 95 ASP A C 1
ATOM 755 O O . ASP A 1 95 ? -5.938 4.738 26.120 1.00 92.62 95 ASP A O 1
ATOM 759 N N . TYR A 1 96 ? -7.540 3.288 26.681 1.00 89.00 96 TYR A N 1
ATOM 760 C CA . TYR A 1 96 ? -8.174 4.176 27.654 1.00 89.00 96 TYR A CA 1
ATOM 761 C C . TYR A 1 96 ? -7.312 4.444 28.898 1.00 89.00 96 TYR A C 1
ATOM 763 O O . TYR A 1 96 ? -7.480 5.489 29.529 1.00 89.00 96 TYR A O 1
ATOM 771 N N . ARG A 1 97 ? -6.402 3.528 29.258 1.00 93.38 97 ARG A N 1
ATOM 772 C CA . ARG A 1 97 ? -5.506 3.654 30.416 1.00 93.38 97 ARG A CA 1
ATOM 773 C C . ARG A 1 97 ? -4.234 4.395 30.049 1.00 93.38 97 ARG A C 1
ATOM 775 O O . ARG A 1 97 ? -3.861 5.335 30.742 1.00 93.38 97 ARG A O 1
ATOM 782 N N . THR A 1 98 ? -3.568 3.972 28.980 1.00 95.31 98 THR A N 1
ATOM 783 C CA . THR A 1 98 ? -2.236 4.482 28.617 1.00 95.31 98 THR A CA 1
ATOM 784 C C . THR A 1 98 ? -2.297 5.663 27.657 1.00 95.31 98 THR A C 1
ATOM 786 O O . THR A 1 98 ? -1.288 6.332 27.455 1.00 95.31 98 THR A O 1
ATOM 789 N N . ARG A 1 99 ? -3.465 5.929 27.053 1.00 94.12 99 ARG A N 1
ATOM 790 C CA . ARG A 1 99 ? -3.655 6.927 25.989 1.00 94.12 99 ARG A CA 1
ATOM 791 C C . ARG A 1 99 ? -2.784 6.678 24.750 1.00 94.12 99 ARG A C 1
ATOM 793 O O . ARG A 1 99 ? -2.604 7.582 23.938 1.00 94.12 99 ARG A O 1
ATOM 800 N N . THR A 1 100 ? -2.287 5.455 24.566 1.00 96.06 100 THR A N 1
ATOM 801 C CA . THR A 1 100 ? -1.473 5.082 23.402 1.00 96.06 100 THR A CA 1
ATOM 802 C C . THR A 1 100 ? -2.349 4.619 22.236 1.00 96.06 100 THR A C 1
ATOM 804 O O . THR A 1 100 ? -3.320 3.897 22.477 1.00 96.06 100 THR A O 1
ATOM 807 N N . PRO A 1 101 ? -2.022 4.972 20.979 1.00 95.12 101 PRO A N 1
ATOM 808 C CA . PRO A 1 101 ? -2.700 4.419 19.810 1.00 95.12 101 PRO A CA 1
ATOM 809 C C . PRO A 1 101 ? -2.591 2.890 19.755 1.00 95.12 101 PRO A C 1
ATOM 811 O O . PRO A 1 101 ? -1.532 2.326 20.033 1.00 95.12 101 PRO A O 1
ATOM 814 N N . LEU A 1 102 ? -3.681 2.230 19.379 1.00 95.44 102 LEU A N 1
ATOM 815 C CA . LEU A 1 102 ? -3.770 0.790 19.171 1.00 95.44 102 LEU A CA 1
ATOM 816 C C . LEU A 1 102 ? -3.777 0.516 17.668 1.00 95.44 102 LEU A C 1
ATOM 818 O O . LEU A 1 102 ? -4.833 0.362 17.056 1.00 95.44 102 LEU A O 1
ATOM 822 N N . LEU A 1 103 ? -2.579 0.485 17.087 1.00 96.56 103 LEU A N 1
ATOM 823 C CA . LEU A 1 103 ? -2.355 0.235 15.668 1.00 96.56 103 LEU A CA 1
ATOM 824 C C . LEU A 1 103 ? -1.504 -1.024 15.495 1.00 96.56 103 LEU A C 1
ATOM 826 O O . LEU A 1 103 ? -0.475 -1.170 16.156 1.00 96.56 103 LEU A O 1
ATOM 830 N N . SER A 1 104 ? -1.892 -1.907 14.582 1.00 97.12 104 SER A N 1
ATOM 831 C CA . SER A 1 104 ? -1.048 -3.016 14.135 1.00 97.12 104 SER A CA 1
ATOM 832 C C . SER A 1 104 ? -0.994 -3.091 12.615 1.00 97.12 104 SER A C 1
ATOM 834 O O . SER A 1 104 ? -1.921 -2.660 11.931 1.00 97.12 104 SER A O 1
ATOM 836 N N . SER A 1 105 ? 0.107 -3.631 12.095 1.00 97.81 105 SER A N 1
ATOM 837 C CA . SER A 1 105 ? 0.293 -3.937 10.678 1.00 97.81 105 SER A CA 1
ATOM 838 C C . SER A 1 105 ? 0.941 -5.314 10.544 1.00 97.81 105 SER A C 1
ATOM 840 O O . SER A 1 105 ? 1.862 -5.646 11.294 1.00 97.81 105 SER A O 1
ATOM 842 N N . VAL A 1 106 ? 0.431 -6.122 9.617 1.00 98.19 106 VAL A N 1
ATOM 843 C CA . VAL A 1 106 ? 0.963 -7.440 9.261 1.00 98.19 106 VAL A CA 1
ATOM 844 C C . VAL A 1 106 ? 1.129 -7.496 7.750 1.00 98.19 106 VAL A C 1
ATOM 846 O O . VAL A 1 106 ? 0.186 -7.194 7.022 1.00 98.19 106 VAL A O 1
ATOM 849 N N . VAL A 1 107 ? 2.316 -7.895 7.294 1.00 97.88 107 VAL A N 1
ATOM 850 C CA . VAL A 1 107 ? 2.688 -7.970 5.876 1.00 97.88 107 VAL A CA 1
ATOM 851 C C . VAL A 1 107 ? 2.913 -9.428 5.473 1.00 97.88 107 VAL A C 1
ATOM 853 O O . VAL A 1 107 ? 3.529 -10.181 6.232 1.00 97.88 107 VAL A O 1
ATOM 856 N N . GLN A 1 108 ? 2.416 -9.819 4.297 1.00 94.00 108 GLN A N 1
ATOM 857 C CA . GLN A 1 108 ? 2.585 -11.140 3.681 1.00 94.00 108 GLN A CA 1
ATOM 858 C C . GLN A 1 108 ? 2.920 -11.024 2.197 1.00 94.00 108 GLN A C 1
ATOM 860 O O . GLN A 1 108 ? 2.324 -10.143 1.527 1.00 94.00 108 GLN A O 1
#

InterPro domains:
  IPR002013 SAC domain [PF02383] (8-106)
  IPR002013 SAC domain [PS50275] (1-108)
  IPR043573 Polyphosphoinositide phosphatase Fig4-like [PTHR45738] (4-108)

Organism: NCBI:txid47790

Radius of gyration: 18.5 Å; chains: 1; bounding box: 43×37×51 Å

Secondary structure (DSSP, 8-state):
-PPPPTTTSTT-GGGTTTHHHHHHTTT-GGG------EEEEEEEEEETTEEEEEEEEEEE-STT---TTT--SB-TT-PBTT-EEEEEEEEEEE-TTT--EEEEEEE-

pLDDT: mean 89.88, std 10.05, range [54.66, 98.56]

Foldseek 3Di:
DPPDDPLVDQQQQCSVVCVVVCVVVVNPCVVPDRDFDDDWDKDWDADPNQIKIKIKDKGWGNPQEDDPVPDADADPVRDGYGDIKMKIKMWRQADPVPRHTDIDMDID

Sequence (108 aa):
AAPPSLYDSMFTWNAFLTAPLRRALGGNPRWTVPLVHGFWEQRRLSIYGRPLTLTLIARRSRHFAGTRFRKRGLNDGGKVANEVETEQVVDAGTDYRTRTPLLSSVVQ